Protein AF-A0A7J0CQD3-F1 (afdb_monomer_lite)

Radius of gyration: 22.89 Å; chains: 1; bounding box: 57×38×48 Å

Organism: Streptomyces microflavus (NCBI:txid1919)

pLDDT: mean 79.39, std 19.39, range [34.66, 97.12]

Sequence (107 aa):
MLLVCPKDFSNLPTASVVDVRKQRAVTRRQLTRLTRIEDIAQTLPEGTTFDPACGPQELESAVSSVDAAYAPECLAACELAFHCRSRSRAEGPWSRSAGACAVSWAG

Foldseek 3Di:
DDDADDDPPDPDGDDDDDPCVVVVVVVVVVVVPDDDPVNVVVVAPPPQDCPPVDDPVSNVVSVVRDQQDEDPCCVVPPPCRVVSVVRVVVVDPPPDPPVDPNDPVPD

Secondary structure (DSSP, 8-state):
-PPPPPGGG--S--------HHHHHHHHHHHHHSPPHHHHHTTSPTT----TTS-HHHHHHHHHTS-----TTHHHH-TTHHHHHHHHHHS-TT-------TT----

Structure (mmCIF, N/CA/C/O backbone):
data_AF-A0A7J0CQD3-F1
#
_entry.id   AF-A0A7J0CQD3-F1
#
loop_
_atom_site.group_PDB
_atom_site.id
_atom_site.type_symbol
_atom_site.label_atom_id
_atom_site.label_alt_id
_atom_site.label_comp_id
_atom_site.label_asym_id
_atom_site.label_entity_id
_atom_site.label_seq_id
_atom_site.pdbx_PDB_ins_code
_atom_site.Cartn_x
_atom_site.Cartn_y
_atom_site.Cartn_z
_atom_site.occupancy
_atom_site.B_iso_or_equiv
_atom_site.auth_seq_id
_atom_site.auth_comp_id
_atom_site.auth_asym_id
_atom_site.auth_atom_id
_atom_site.pdbx_PDB_model_num
ATOM 1 N N . MET A 1 1 ? 16.588 10.232 -18.145 1.00 34.66 1 MET A N 1
ATOM 2 C CA . MET A 1 1 ? 17.900 10.820 -17.810 1.00 34.66 1 MET A CA 1
ATOM 3 C C . MET A 1 1 ? 18.957 10.042 -18.582 1.00 34.66 1 MET A C 1
ATOM 5 O O . MET A 1 1 ? 19.082 8.848 -18.350 1.00 34.66 1 MET A O 1
ATOM 9 N N . LEU A 1 2 ? 19.588 10.657 -19.587 1.00 57.59 2 LEU A N 1
ATOM 10 C CA . LEU A 1 2 ? 20.598 10.017 -20.439 1.00 57.59 2 LEU A CA 1
ATOM 11 C C . LEU A 1 2 ? 21.976 10.290 -19.818 1.00 57.59 2 LEU A C 1
ATOM 13 O O . LEU A 1 2 ? 22.346 11.452 -19.679 1.00 57.59 2 LEU A O 1
ATOM 17 N N . LEU A 1 3 ? 22.708 9.249 -19.420 1.00 50.16 3 LEU A N 1
ATOM 18 C CA . LEU A 1 3 ? 24.106 9.381 -19.005 1.00 50.16 3 LEU A CA 1
ATOM 19 C C . LEU A 1 3 ? 24.994 9.163 -20.231 1.00 50.16 3 LEU A C 1
ATOM 21 O O . LEU A 1 3 ? 24.954 8.100 -20.849 1.00 50.16 3 LEU A O 1
ATOM 25 N N . VAL A 1 4 ? 25.765 10.188 -20.589 1.00 62.22 4 VAL A N 1
ATOM 26 C CA . VAL A 1 4 ? 26.771 10.138 -21.653 1.00 62.22 4 VAL A CA 1
ATOM 27 C C . VAL A 1 4 ? 28.108 9.787 -21.005 1.00 62.22 4 VAL A C 1
ATOM 29 O O . VAL A 1 4 ? 28.614 10.556 -20.192 1.00 62.22 4 VAL A O 1
ATOM 32 N N . CYS A 1 5 ? 28.692 8.642 -21.355 1.00 52.44 5 CYS A N 1
ATOM 33 C CA . CYS A 1 5 ? 30.118 8.425 -21.116 1.00 52.44 5 CYS A CA 1
ATOM 34 C C . CYS A 1 5 ? 30.893 9.195 -22.198 1.00 52.44 5 CYS A C 1
ATOM 36 O O . CYS A 1 5 ? 30.651 8.941 -23.382 1.00 52.44 5 CYS A O 1
ATOM 38 N N . PRO A 1 6 ? 31.795 10.130 -21.845 1.00 56.56 6 PRO A N 1
ATOM 39 C CA . PRO A 1 6 ? 32.601 10.816 -22.841 1.00 56.56 6 PRO A CA 1
ATOM 40 C C . PRO A 1 6 ? 33.528 9.799 -23.502 1.00 56.56 6 PRO A C 1
ATOM 42 O O . PRO A 1 6 ? 34.293 9.098 -22.838 1.00 56.56 6 PRO A O 1
ATOM 45 N N . LYS A 1 7 ? 33.448 9.711 -24.827 1.00 53.56 7 LYS A N 1
ATOM 46 C CA . LYS A 1 7 ? 34.441 8.989 -25.610 1.00 53.56 7 LYS A CA 1
ATOM 47 C C . LYS A 1 7 ? 35.719 9.838 -25.628 1.00 53.56 7 LYS A C 1
ATOM 49 O O . LYS A 1 7 ? 35.664 11.046 -25.870 1.00 53.56 7 LYS A O 1
ATOM 54 N N . ASP A 1 8 ? 36.850 9.208 -25.329 1.00 64.19 8 ASP A N 1
ATOM 55 C CA . ASP A 1 8 ? 38.191 9.799 -25.438 1.00 64.19 8 ASP A CA 1
ATOM 56 C C . ASP A 1 8 ? 38.430 11.057 -24.570 1.00 64.19 8 ASP A C 1
ATOM 58 O O . ASP A 1 8 ? 39.201 11.933 -24.947 1.00 64.19 8 ASP A O 1
ATOM 62 N N . PHE A 1 9 ? 37.764 11.171 -23.408 1.00 61.41 9 PHE A N 1
ATOM 63 C CA . PHE A 1 9 ? 37.849 12.334 -22.495 1.00 61.41 9 PHE A CA 1
ATOM 64 C C . PHE A 1 9 ? 37.507 13.690 -23.142 1.00 61.41 9 PHE A C 1
ATOM 66 O O . PHE A 1 9 ? 37.792 14.746 -22.577 1.00 61.41 9 PHE A O 1
ATOM 73 N N . SER A 1 10 ? 36.878 13.681 -24.319 1.0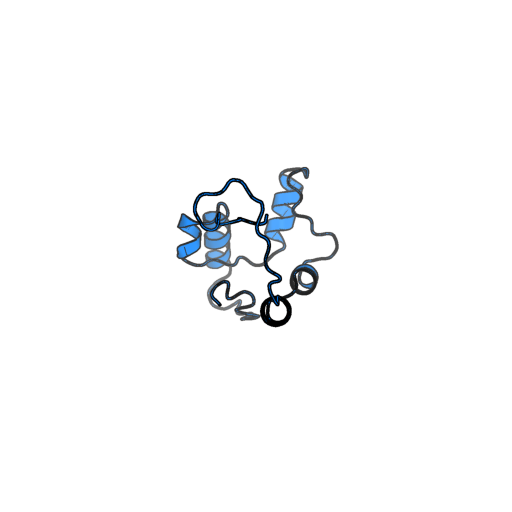0 65.50 10 SER A N 1
ATOM 74 C CA . SER A 1 10 ? 36.462 14.903 -24.995 1.00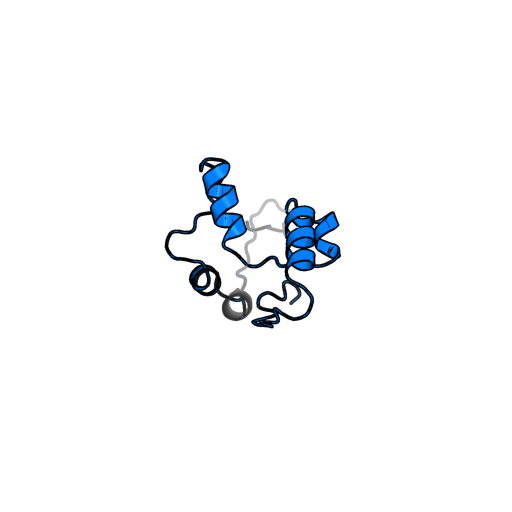 65.50 10 SER A CA 1
ATOM 75 C C . SER A 1 10 ? 35.126 15.393 -24.434 1.00 65.50 10 SER A C 1
ATOM 77 O O . SER A 1 10 ? 34.217 14.607 -24.172 1.00 65.50 10 SER A O 1
ATOM 79 N N . ASN A 1 11 ? 34.967 16.712 -24.315 1.00 56.91 11 ASN A N 1
ATOM 80 C CA . ASN A 1 11 ? 33.681 17.343 -23.992 1.00 56.91 11 ASN A CA 1
ATOM 81 C C . ASN A 1 11 ? 32.715 17.358 -25.196 1.00 56.91 11 ASN A C 1
ATOM 83 O O . ASN A 1 11 ? 31.803 18.183 -25.254 1.00 56.91 11 ASN A O 1
ATOM 87 N N . LEU A 1 12 ? 32.921 16.479 -26.185 1.00 62.34 12 LEU A N 1
ATOM 88 C CA . LEU A 1 12 ? 32.044 16.358 -27.340 1.00 62.34 12 LEU A CA 1
ATOM 89 C C . LEU A 1 12 ? 30.877 15.429 -26.986 1.00 62.34 12 LEU A C 1
ATOM 91 O O . LEU A 1 12 ? 31.102 14.259 -26.653 1.00 62.34 12 LEU A O 1
ATOM 95 N N . PRO A 1 13 ? 29.624 15.907 -27.061 1.00 56.88 13 PRO A N 1
ATOM 96 C CA . PRO A 1 13 ? 28.473 15.070 -26.771 1.00 56.88 13 PRO A CA 1
ATOM 97 C C . PRO A 1 13 ? 28.400 13.933 -27.797 1.00 56.88 13 PRO A C 1
ATOM 99 O O . PRO A 1 13 ? 28.138 14.153 -28.977 1.00 56.88 13 PRO A O 1
ATOM 102 N N . THR A 1 14 ? 28.629 12.704 -27.336 1.00 67.31 14 THR A N 1
ATOM 103 C CA . THR A 1 14 ? 28.457 11.488 -28.137 1.00 67.31 14 THR A CA 1
ATOM 104 C C . THR A 1 14 ? 27.184 10.788 -27.683 1.00 67.31 14 THR A C 1
ATOM 106 O O . THR A 1 14 ? 27.094 10.335 -26.545 1.00 67.31 14 THR A O 1
ATOM 109 N N . ALA A 1 15 ? 26.189 10.698 -28.563 1.00 76.31 15 ALA A N 1
ATOM 110 C CA . ALA A 1 15 ? 24.960 9.951 -28.312 1.00 76.31 15 ALA A CA 1
ATOM 111 C C . ALA A 1 15 ? 24.942 8.661 -29.141 1.00 76.31 15 ALA A C 1
ATOM 113 O O . ALA A 1 15 ? 25.405 8.638 -30.281 1.00 76.31 15 ALA A O 1
ATOM 114 N N . SER A 1 16 ? 24.370 7.595 -28.581 1.00 74.94 16 SER A N 1
ATOM 115 C CA . SER A 1 16 ? 24.079 6.353 -29.297 1.00 74.94 16 SER A CA 1
ATOM 116 C C . SER A 1 16 ? 22.596 6.010 -29.175 1.00 74.94 16 SER A C 1
ATOM 118 O O . SER A 1 16 ? 21.956 6.255 -28.150 1.00 74.94 16 SER A O 1
ATOM 120 N N . VAL A 1 17 ? 22.027 5.462 -30.249 1.00 84.44 17 VAL A N 1
ATOM 121 C CA . VAL A 1 17 ? 20.641 4.989 -30.247 1.00 84.44 17 VAL A CA 1
ATOM 122 C C . VAL A 1 17 ? 20.592 3.648 -29.522 1.00 84.44 17 VAL A C 1
ATOM 124 O O . VAL A 1 17 ? 21.258 2.696 -29.924 1.00 84.44 17 VAL A O 1
ATOM 127 N N . VAL A 1 18 ? 19.783 3.565 -28.467 1.00 86.00 18 VAL A N 1
ATOM 128 C CA . VAL A 1 18 ? 19.541 2.321 -27.726 1.00 86.00 18 VAL A CA 1
ATOM 129 C C . VAL A 1 18 ? 18.188 1.747 -28.138 1.00 86.00 18 VAL A C 1
ATOM 131 O O . VAL A 1 18 ? 17.162 2.421 -28.037 1.00 86.00 18 VAL A O 1
ATOM 134 N N . ASP A 1 19 ? 18.162 0.483 -28.567 1.00 89.06 19 ASP A N 1
ATOM 135 C CA . ASP A 1 19 ? 16.904 -0.216 -28.839 1.00 89.06 19 ASP A CA 1
ATOM 136 C C . ASP A 1 19 ? 16.210 -0.618 -27.529 1.00 89.06 19 ASP A C 1
ATOM 138 O O . ASP A 1 19 ? 16.550 -1.604 -26.872 1.00 89.06 19 ASP A O 1
ATOM 142 N N . VAL A 1 20 ? 15.188 0.151 -27.160 1.00 93.94 20 VAL A N 1
ATOM 143 C CA . VAL A 1 20 ? 14.384 -0.078 -25.953 1.00 93.94 20 VAL A CA 1
ATOM 144 C C . VAL A 1 20 ? 13.173 -0.983 -26.191 1.00 93.94 20 VAL A C 1
ATOM 146 O O . VAL A 1 20 ? 12.407 -1.221 -25.255 1.00 93.94 20 VAL A O 1
ATOM 149 N N . ARG A 1 21 ? 12.957 -1.517 -27.405 1.00 95.44 21 ARG A N 1
ATOM 150 C CA . ARG A 1 21 ? 11.766 -2.339 -27.711 1.00 95.44 21 ARG A CA 1
ATOM 151 C C . ARG A 1 21 ? 11.675 -3.562 -26.805 1.00 95.44 21 ARG A C 1
ATOM 153 O O . ARG A 1 21 ? 10.595 -3.852 -26.287 1.00 95.44 21 ARG A O 1
ATOM 160 N N . LYS A 1 22 ? 12.809 -4.227 -26.552 1.00 94.75 22 LYS A N 1
ATOM 161 C CA . LYS A 1 22 ? 12.883 -5.367 -25.626 1.00 94.75 22 LYS A CA 1
ATOM 162 C C . LYS A 1 22 ? 12.543 -4.951 -24.193 1.00 94.75 22 LYS A C 1
ATOM 164 O O . LYS A 1 22 ? 11.712 -5.602 -23.569 1.00 94.75 22 LYS A O 1
ATOM 169 N N . GLN A 1 23 ? 13.116 -3.850 -23.704 1.00 95.38 23 GLN A N 1
ATOM 170 C CA . GLN A 1 23 ? 12.858 -3.351 -22.346 1.00 95.38 23 GLN A CA 1
ATOM 171 C C . GLN A 1 23 ? 11.381 -2.990 -22.159 1.00 95.38 23 GLN A C 1
ATOM 173 O O . GLN A 1 23 ? 10.734 -3.484 -21.241 1.00 95.38 23 GLN A O 1
ATOM 178 N N . ARG A 1 24 ? 10.791 -2.256 -23.113 1.00 96.94 24 ARG A N 1
ATOM 179 C CA . ARG A 1 24 ? 9.353 -1.939 -23.106 1.00 96.94 24 ARG A CA 1
ATOM 180 C C . ARG A 1 24 ? 8.475 -3.189 -23.115 1.00 96.94 24 ARG A C 1
ATOM 182 O O . ARG A 1 24 ? 7.438 -3.210 -22.458 1.00 96.94 24 ARG A O 1
ATOM 189 N N . ALA A 1 25 ? 8.852 -4.219 -23.874 1.00 97.12 25 ALA A N 1
ATOM 190 C CA . ALA A 1 25 ? 8.100 -5.469 -23.920 1.00 97.12 25 ALA A CA 1
ATOM 191 C C . ALA A 1 25 ? 8.150 -6.223 -22.584 1.00 97.12 25 ALA A C 1
ATOM 193 O O . ALA A 1 25 ? 7.116 -6.730 -22.151 1.00 97.12 25 ALA A O 1
ATOM 194 N N . VAL A 1 26 ? 9.313 -6.268 -21.928 1.00 96.56 26 VAL A N 1
ATOM 195 C CA . VAL A 1 26 ? 9.478 -6.893 -20.607 1.00 96.56 26 VAL A CA 1
ATOM 196 C C . VAL A 1 26 ? 8.692 -6.130 -19.547 1.00 96.56 26 V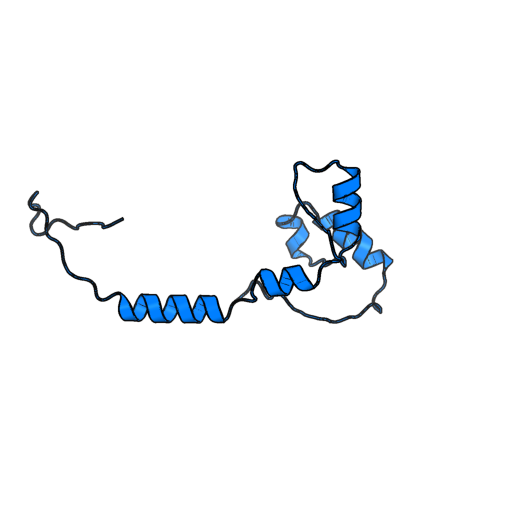AL A C 1
ATOM 198 O O . VAL A 1 26 ? 7.842 -6.735 -18.899 1.00 96.56 26 VAL A O 1
ATOM 201 N N . THR A 1 27 ? 8.882 -4.813 -19.433 1.00 96.31 27 THR A N 1
ATOM 202 C CA . THR A 1 27 ? 8.165 -3.989 -18.447 1.00 96.31 27 THR A CA 1
ATOM 203 C C . THR A 1 27 ? 6.657 -4.097 -18.622 1.00 96.31 27 THR A C 1
ATOM 205 O O . THR A 1 27 ? 5.933 -4.290 -17.653 1.00 96.31 27 THR A O 1
ATOM 208 N N . ARG A 1 28 ? 6.158 -4.064 -19.863 1.00 95.44 28 ARG A N 1
ATOM 209 C CA . ARG A 1 28 ? 4.726 -4.247 -20.117 1.00 95.44 28 ARG A CA 1
ATOM 210 C C . ARG A 1 28 ? 4.230 -5.616 -19.653 1.00 95.44 28 ARG A C 1
ATOM 212 O O . ARG A 1 28 ? 3.189 -5.677 -19.020 1.00 95.44 28 ARG A O 1
ATOM 219 N N . ARG A 1 29 ? 4.973 -6.697 -19.920 1.00 95.62 29 ARG A N 1
ATOM 220 C CA . ARG A 1 29 ? 4.616 -8.042 -19.431 1.00 95.62 29 ARG A CA 1
ATOM 221 C C . ARG A 1 29 ? 4.629 -8.122 -17.905 1.00 95.62 29 ARG A C 1
ATOM 223 O O . ARG A 1 29 ? 3.766 -8.794 -17.356 1.00 95.62 29 ARG A O 1
ATOM 230 N N . GLN A 1 30 ? 5.583 -7.464 -17.244 1.00 95.19 30 GLN A N 1
ATOM 231 C CA . GLN A 1 30 ? 5.638 -7.387 -15.781 1.00 95.19 30 GLN A CA 1
ATOM 232 C C . GLN A 1 30 ? 4.400 -6.670 -15.237 1.00 95.19 30 GLN A C 1
ATOM 234 O O . GLN A 1 30 ? 3.689 -7.239 -14.421 1.00 95.19 30 GLN A O 1
ATOM 239 N N . LEU A 1 31 ? 4.077 -5.489 -15.773 1.00 93.38 31 LEU A N 1
ATOM 240 C CA . LEU A 1 31 ? 2.893 -4.728 -15.365 1.00 93.38 31 LEU A CA 1
ATOM 241 C C . LEU A 1 31 ? 1.588 -5.498 -15.599 1.00 93.38 31 LEU A C 1
ATOM 243 O O . LEU A 1 31 ? 0.713 -5.471 -14.748 1.00 93.38 31 LEU A O 1
ATOM 247 N N . THR A 1 32 ? 1.456 -6.225 -16.714 1.00 91.06 32 THR A N 1
ATOM 248 C CA . THR A 1 32 ? 0.257 -7.039 -16.993 1.00 91.06 32 THR A CA 1
ATOM 249 C C . THR A 1 32 ? 0.100 -8.240 -16.053 1.00 91.06 32 THR A C 1
ATOM 251 O O . THR A 1 32 ? -0.991 -8.788 -15.959 1.00 91.06 32 THR A O 1
ATOM 254 N N . ARG A 1 33 ? 1.169 -8.682 -15.381 1.00 90.38 33 ARG A N 1
ATOM 255 C CA . ARG A 1 33 ? 1.115 -9.791 -14.414 1.00 90.38 33 ARG A CA 1
ATOM 256 C C . ARG A 1 33 ? 0.799 -9.342 -12.991 1.00 90.38 33 ARG A C 1
ATOM 258 O O . ARG A 1 33 ? 0.471 -10.197 -12.176 1.00 90.38 33 ARG A O 1
ATOM 265 N N . LEU A 1 34 ? 0.931 -8.052 -12.690 1.00 93.12 34 LEU A N 1
ATOM 266 C CA . LEU A 1 34 ? 0.560 -7.523 -11.385 1.00 93.12 34 LEU A CA 1
ATOM 267 C C . LEU A 1 34 ? -0.963 -7.474 -11.268 1.00 93.12 34 LEU A C 1
ATOM 269 O O . LEU A 1 34 ? -1.652 -7.115 -12.225 1.00 93.12 34 LEU A O 1
ATOM 273 N N . THR A 1 35 ? -1.476 -7.810 -10.085 1.00 90.31 35 THR A N 1
ATOM 274 C CA . THR A 1 35 ? -2.880 -7.579 -9.744 1.00 90.31 35 THR A CA 1
ATOM 275 C C . THR A 1 35 ? -3.183 -6.100 -9.926 1.00 90.31 35 THR A C 1
ATOM 277 O O . THR A 1 35 ? -2.446 -5.241 -9.428 1.00 90.31 35 THR A O 1
ATOM 280 N N . ARG A 1 36 ? -4.246 -5.787 -10.670 1.00 88.25 36 ARG A N 1
ATOM 281 C CA . ARG A 1 36 ? -4.605 -4.395 -10.912 1.00 88.25 36 ARG A CA 1
ATOM 282 C C . ARG A 1 36 ? -5.155 -3.781 -9.638 1.00 88.25 36 ARG A C 1
ATOM 284 O O . ARG A 1 36 ? -5.945 -4.401 -8.932 1.00 88.25 36 ARG A O 1
ATOM 291 N N . ILE A 1 37 ? -4.793 -2.529 -9.384 1.00 89.44 37 ILE A N 1
ATOM 292 C CA . ILE A 1 37 ? -5.328 -1.802 -8.233 1.00 89.44 37 ILE A CA 1
ATOM 293 C C . ILE A 1 37 ? -6.848 -1.647 -8.320 1.00 89.44 37 ILE A C 1
ATOM 295 O O . ILE A 1 37 ? -7.519 -1.698 -7.298 1.00 89.44 37 ILE A O 1
ATOM 299 N N . GLU A 1 38 ? -7.399 -1.538 -9.533 1.00 88.75 38 GLU A N 1
ATOM 300 C CA . GLU A 1 38 ? -8.847 -1.453 -9.731 1.00 88.75 38 GLU A CA 1
ATOM 301 C C . GLU A 1 38 ? -9.568 -2.749 -9.339 1.00 88.75 38 GLU A C 1
ATOM 303 O O . GLU A 1 38 ? -10.691 -2.683 -8.848 1.00 88.75 38 GLU A O 1
ATOM 308 N N . ASP A 1 39 ? -8.929 -3.909 -9.521 1.00 90.38 39 ASP A N 1
ATOM 309 C CA . ASP A 1 39 ? -9.497 -5.204 -9.133 1.00 90.38 39 ASP A CA 1
ATOM 310 C C . ASP A 1 39 ? -9.489 -5.359 -7.604 1.00 90.38 39 ASP A C 1
ATOM 312 O O . A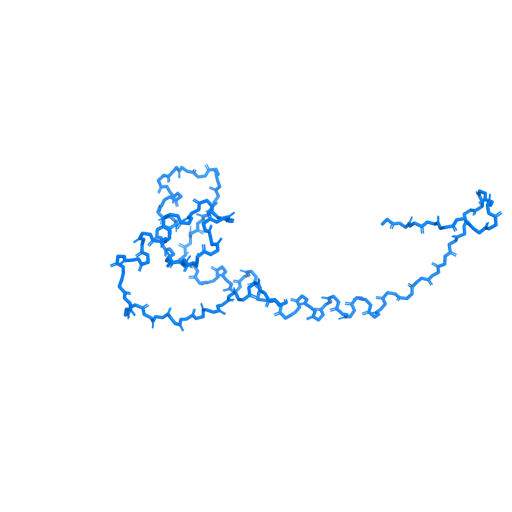SP A 1 39 ? -10.447 -5.862 -7.027 1.00 90.38 39 ASP A O 1
ATOM 316 N N . ILE A 1 40 ? -8.437 -4.868 -6.936 1.00 88.56 40 ILE A N 1
ATOM 317 C CA . ILE A 1 40 ? -8.356 -4.828 -5.466 1.00 88.56 40 ILE A CA 1
ATOM 318 C C . ILE A 1 40 ? -9.390 -3.845 -4.904 1.00 88.56 40 ILE A C 1
ATOM 320 O O . ILE A 1 40 ? -10.086 -4.155 -3.946 1.00 88.56 40 ILE A O 1
ATOM 324 N N . ALA A 1 41 ? -9.532 -2.661 -5.502 1.00 89.06 41 ALA A N 1
ATOM 325 C CA . ALA A 1 41 ? -10.486 -1.658 -5.034 1.00 89.06 41 ALA A CA 1
ATOM 326 C C . ALA A 1 41 ? -11.944 -2.136 -5.148 1.00 89.06 41 ALA A C 1
ATOM 328 O O . ALA A 1 41 ? -12.764 -1.779 -4.309 1.00 89.06 41 ALA A O 1
ATOM 329 N N . GLN A 1 42 ? -12.263 -2.979 -6.137 1.00 89.75 42 GLN A N 1
ATOM 330 C CA . GLN A 1 42 ? -13.594 -3.583 -6.290 1.00 89.75 42 GLN A CA 1
ATOM 331 C C . GLN A 1 42 ? -13.969 -4.557 -5.166 1.00 89.75 42 GLN A C 1
ATOM 333 O O . GLN A 1 42 ? -15.147 -4.876 -5.027 1.00 89.75 42 GLN A O 1
ATOM 338 N N . THR A 1 43 ? -13.012 -5.039 -4.366 1.00 88.88 43 THR A N 1
ATOM 339 C CA . THR A 1 43 ? -13.331 -5.886 -3.206 1.00 88.88 43 THR A CA 1
ATOM 340 C C . THR A 1 43 ? -13.755 -5.075 -1.985 1.00 88.88 43 THR A C 1
ATOM 342 O O . THR A 1 43 ? -14.147 -5.661 -0.979 1.00 88.88 43 THR A O 1
ATOM 345 N N . LEU A 1 44 ? -13.633 -3.745 -2.031 1.00 89.38 44 LEU A N 1
ATOM 346 C CA . LEU A 1 44 ? -14.013 -2.870 -0.930 1.00 89.38 44 LEU A CA 1
ATOM 347 C C . LEU A 1 44 ? -15.516 -2.561 -0.972 1.00 89.38 44 LEU A C 1
ATOM 349 O O . LEU A 1 44 ? -16.095 -2.491 -2.059 1.00 89.38 44 LEU A O 1
ATOM 353 N N . PRO A 1 45 ? -16.152 -2.329 0.191 1.00 88.62 45 PRO A N 1
ATOM 354 C CA . PRO A 1 45 ? -17.514 -1.815 0.233 1.00 88.62 45 PRO A CA 1
ATOM 355 C C . PRO A 1 45 ? -17.658 -0.507 -0.558 1.00 88.62 45 PRO A C 1
ATOM 357 O O . PRO A 1 45 ? -16.732 0.306 -0.638 1.00 88.62 45 PRO A O 1
ATOM 360 N N . GLU A 1 46 ? -18.840 -0.290 -1.138 1.00 87.38 46 GLU A N 1
ATOM 361 C CA . GLU A 1 46 ? -19.125 0.939 -1.877 1.00 87.38 46 GLU A CA 1
ATOM 362 C C . GLU A 1 46 ? -18.944 2.173 -0.981 1.00 87.38 46 GLU A C 1
ATOM 364 O O . GLU A 1 46 ? -19.464 2.238 0.132 1.00 87.38 46 GLU A O 1
ATOM 369 N N . GLY A 1 47 ? -18.207 3.168 -1.481 1.00 87.75 47 GLY A N 1
ATOM 370 C CA . GLY A 1 47 ? -17.947 4.415 -0.759 1.00 87.75 47 GLY A CA 1
ATOM 371 C C . GLY A 1 47 ? -16.817 4.351 0.273 1.00 87.75 47 GLY A C 1
ATOM 372 O O . GLY A 1 47 ? -16.532 5.375 0.891 1.00 87.75 47 GLY A O 1
ATOM 373 N N . THR A 1 48 ? -16.138 3.211 0.448 1.00 91.62 48 THR A N 1
ATOM 374 C CA . THR A 1 48 ? -14.969 3.131 1.336 1.00 91.62 48 THR A CA 1
ATOM 375 C C . THR A 1 48 ? -13.839 4.031 0.831 1.00 91.62 48 THR A C 1
ATOM 377 O O . THR A 1 48 ? -13.398 3.929 -0.315 1.00 91.62 48 THR A O 1
ATOM 380 N N . THR A 1 49 ? -13.334 4.892 1.715 1.00 91.69 49 THR A N 1
ATOM 381 C CA . THR A 1 49 ? -12.170 5.751 1.478 1.00 91.69 49 THR A CA 1
ATOM 382 C C . THR A 1 49 ? -11.161 5.605 2.613 1.00 91.69 49 THR A C 1
ATOM 384 O O . THR A 1 49 ? -11.529 5.418 3.770 1.00 91.69 49 THR A O 1
ATOM 387 N N . PHE A 1 50 ? -9.878 5.703 2.274 1.00 91.06 50 PHE A N 1
ATOM 388 C CA . PHE A 1 50 ? -8.763 5.742 3.225 1.00 91.06 50 PHE A CA 1
ATOM 389 C C . PHE A 1 50 ? -8.008 7.076 3.135 1.00 91.06 50 PHE A C 1
ATOM 391 O O . PHE A 1 50 ? -6.798 7.128 3.355 1.00 91.06 50 PHE A O 1
ATOM 398 N N . ASP A 1 51 ? -8.704 8.148 2.744 1.00 93.44 51 ASP A N 1
ATOM 399 C CA . ASP A 1 51 ? -8.119 9.482 2.627 1.00 93.44 51 ASP A CA 1
ATOM 400 C C . ASP A 1 51 ? -7.676 9.992 4.012 1.00 93.44 51 ASP A C 1
ATOM 402 O O . ASP A 1 51 ? -8.517 10.152 4.897 1.00 93.44 51 ASP A O 1
ATOM 406 N N . PRO A 1 52 ? -6.380 10.284 4.234 1.00 88.94 52 PRO A N 1
ATOM 407 C CA . PRO A 1 52 ? -5.899 10.801 5.513 1.00 88.94 52 PRO A CA 1
ATOM 408 C C . PRO A 1 52 ? -6.481 12.175 5.889 1.00 88.94 52 PRO A C 1
ATOM 410 O O . PRO A 1 52 ? -6.295 12.608 7.025 1.00 88.94 52 PRO A O 1
ATOM 413 N N . ALA A 1 53 ? -7.157 12.871 4.967 1.00 95.19 53 ALA A N 1
ATOM 414 C CA . ALA A 1 53 ? -7.911 14.088 5.262 1.00 95.19 53 ALA A CA 1
ATOM 415 C C . ALA A 1 53 ? -9.272 13.821 5.939 1.00 95.19 53 ALA A C 1
ATOM 417 O O . ALA A 1 53 ? -9.857 14.754 6.497 1.00 95.19 53 ALA A O 1
ATOM 418 N N . CYS A 1 54 ? -9.774 12.581 5.908 1.00 93.88 54 CYS A N 1
ATOM 419 C CA . CYS A 1 54 ? -10.993 12.182 6.608 1.00 93.88 54 CYS A CA 1
ATOM 420 C C . CYS A 1 54 ? -10.827 12.255 8.133 1.00 93.88 54 CYS A C 1
ATOM 422 O O . CYS A 1 54 ? -9.727 12.200 8.688 1.00 93.88 54 CYS A O 1
ATOM 424 N N . GLY A 1 55 ? -11.959 12.357 8.831 1.00 95.69 55 GLY A N 1
ATOM 425 C CA . GLY A 1 55 ? -11.969 12.346 10.291 1.00 95.69 55 GLY A CA 1
ATOM 426 C C . GLY A 1 55 ? -11.507 10.992 10.859 1.00 95.69 55 GLY A C 1
ATOM 427 O O . GLY A 1 55 ? -11.723 9.956 10.225 1.00 95.69 55 GLY A O 1
ATOM 428 N N . PRO A 1 56 ? -10.942 10.948 12.081 1.00 93.38 56 PRO A N 1
ATOM 429 C CA . PRO A 1 56 ? -10.467 9.703 12.693 1.00 93.38 56 PRO A CA 1
ATOM 430 C C . PRO A 1 56 ? -11.526 8.594 12.754 1.00 93.38 56 PRO A C 1
ATOM 432 O O . PRO A 1 56 ? -11.219 7.437 12.491 1.00 93.38 56 PRO A O 1
ATOM 435 N N . GLN A 1 57 ? -12.778 8.944 13.056 1.00 93.12 57 GLN A N 1
ATOM 436 C CA . GLN A 1 57 ? -13.892 7.995 13.147 1.00 93.12 57 GLN A CA 1
ATOM 437 C C . GLN A 1 57 ? -14.270 7.402 11.785 1.00 93.12 57 GLN A C 1
ATOM 439 O O . GLN A 1 57 ? -14.648 6.236 11.695 1.00 93.12 57 GLN A O 1
ATOM 444 N N . GLU A 1 58 ? -14.172 8.198 10.723 1.00 93.25 58 GLU A N 1
ATOM 445 C CA . GLU A 1 58 ? -14.446 7.744 9.360 1.00 93.25 58 GLU A CA 1
ATOM 446 C C . GLU A 1 58 ? -13.362 6.766 8.901 1.00 93.25 58 GLU A C 1
ATOM 448 O O . GLU A 1 58 ? -13.677 5.680 8.416 1.00 93.25 58 GLU A O 1
ATOM 453 N N . LEU A 1 59 ? -12.094 7.095 9.168 1.00 93.50 59 LEU A N 1
ATOM 454 C CA . LEU A 1 59 ? -10.962 6.206 8.911 1.00 93.50 59 LEU A CA 1
ATOM 455 C C . LEU A 1 59 ? -11.044 4.911 9.726 1.00 93.50 59 LEU A C 1
ATOM 457 O O . LEU A 1 59 ? -10.794 3.834 9.190 1.00 93.50 59 LEU A O 1
ATOM 461 N N . GLU A 1 60 ? -11.423 4.984 11.001 1.00 92.31 60 GLU A N 1
ATOM 462 C CA . GLU A 1 60 ? -11.595 3.797 11.843 1.00 92.31 60 GLU A CA 1
ATOM 463 C C . GLU A 1 60 ? -12.720 2.889 11.327 1.00 92.31 60 GLU A C 1
ATOM 465 O O . GLU A 1 60 ? -12.563 1.663 11.311 1.00 92.31 60 GLU A O 1
ATOM 470 N N . SER A 1 61 ? -13.825 3.475 10.855 1.00 92.19 61 SER A N 1
ATOM 471 C CA . SER A 1 61 ? -14.923 2.745 10.214 1.00 92.19 61 SER A CA 1
ATOM 472 C C . SER A 1 61 ? -14.466 2.075 8.915 1.00 92.19 61 SER A C 1
ATOM 474 O O . SER A 1 61 ? -14.679 0.876 8.728 1.00 92.19 61 SER A O 1
ATOM 476 N N . ALA A 1 62 ? -13.756 2.813 8.057 1.00 92.94 62 ALA A N 1
ATOM 477 C CA . ALA A 1 62 ? -13.219 2.298 6.802 1.00 92.94 62 ALA A CA 1
ATOM 478 C C . ALA A 1 62 ? -12.245 1.132 7.036 1.00 92.94 62 ALA A C 1
ATOM 480 O O . ALA A 1 62 ? -12.408 0.067 6.440 1.00 92.94 62 ALA A O 1
ATOM 481 N N . VAL A 1 63 ? -11.284 1.282 7.954 1.00 92.19 63 VAL A N 1
ATOM 482 C CA . VAL A 1 63 ? -10.339 0.210 8.324 1.00 92.19 63 VAL A CA 1
ATOM 483 C C . VAL A 1 63 ? -11.068 -0.973 8.955 1.00 92.19 63 VAL A C 1
ATOM 485 O O . VAL A 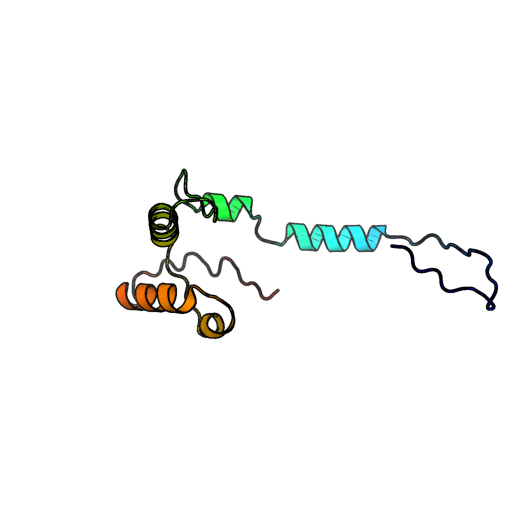1 63 ? -10.709 -2.119 8.714 1.00 92.19 63 VAL A O 1
ATOM 488 N N . SER A 1 64 ? -12.129 -0.723 9.722 1.00 90.06 64 SER A N 1
ATOM 489 C CA . SER A 1 64 ? -12.915 -1.798 10.326 1.00 90.06 64 SER A CA 1
ATOM 490 C C . SER A 1 64 ? -13.784 -2.569 9.336 1.00 90.06 64 SER A C 1
ATOM 492 O O . SER A 1 64 ? -14.233 -3.656 9.692 1.00 90.06 64 SER A O 1
ATOM 494 N N . SER A 1 65 ? -14.034 -2.018 8.145 1.00 89.81 65 SER A N 1
ATOM 495 C CA . SER A 1 65 ? -14.849 -2.641 7.094 1.00 89.81 65 SER A CA 1
ATOM 496 C C . SER A 1 65 ? -14.099 -3.675 6.252 1.00 89.81 65 SER A C 1
ATOM 498 O O . SER A 1 65 ? -14.727 -4.403 5.485 1.00 89.81 65 SER A O 1
ATOM 500 N N . VAL A 1 66 ? -12.770 -3.737 6.385 1.00 88.31 66 VAL A N 1
ATOM 501 C CA . VAL A 1 66 ? -11.916 -4.692 5.674 1.00 88.31 66 VAL A CA 1
ATOM 502 C C . VAL A 1 66 ? -11.435 -5.796 6.608 1.00 88.31 66 VAL A C 1
ATOM 504 O O . VAL A 1 66 ? -11.179 -5.562 7.792 1.00 88.31 66 VAL A O 1
ATOM 507 N N . ASP A 1 67 ? -11.285 -7.000 6.061 1.00 87.00 67 ASP A N 1
ATOM 508 C CA . ASP A 1 67 ? -10.797 -8.151 6.816 1.00 87.00 67 ASP A CA 1
ATOM 509 C C . ASP A 1 67 ? -9.380 -7.906 7.349 1.00 87.00 67 ASP A C 1
ATOM 511 O O . ASP A 1 67 ? -8.490 -7.389 6.661 1.00 87.00 67 ASP A O 1
ATOM 515 N N . ALA A 1 68 ? -9.143 -8.328 8.590 1.00 90.19 68 ALA A N 1
ATOM 516 C CA . ALA A 1 68 ? -7.840 -8.187 9.212 1.00 90.19 68 ALA A CA 1
ATOM 517 C C . ALA A 1 68 ? -6.842 -9.202 8.638 1.00 90.19 68 ALA A C 1
ATOM 519 O O . ALA A 1 68 ? -6.818 -10.370 9.018 1.00 90.19 68 ALA A O 1
ATOM 520 N N . ALA A 1 69 ? -5.949 -8.732 7.769 1.00 86.62 69 ALA A N 1
ATOM 521 C CA . ALA A 1 69 ? -4.833 -9.521 7.261 1.00 86.62 69 ALA A CA 1
ATOM 522 C C . ALA A 1 69 ? -3.573 -9.268 8.106 1.00 86.62 69 ALA A C 1
ATOM 524 O O . ALA A 1 69 ? -2.970 -8.196 8.043 1.00 86.62 69 ALA A O 1
ATOM 525 N N . TYR A 1 70 ? -3.165 -10.252 8.910 1.00 90.62 70 TYR A N 1
ATOM 526 C CA . TYR A 1 70 ? -1.943 -10.177 9.716 1.00 90.62 70 TYR A CA 1
ATOM 527 C C . TYR A 1 70 ? -0.944 -11.282 9.359 1.00 90.62 70 TYR A C 1
ATOM 529 O O . TYR A 1 70 ? -1.287 -12.465 9.358 1.00 90.62 70 TYR A O 1
ATOM 537 N N . ALA A 1 71 ? 0.317 -10.890 9.165 1.00 90.50 71 ALA A N 1
ATOM 538 C CA . ALA A 1 71 ? 1.474 -11.778 9.099 1.00 90.50 71 ALA A CA 1
ATOM 539 C C . ALA A 1 71 ? 2.565 -11.312 10.092 1.00 90.50 71 ALA A C 1
ATOM 541 O O . ALA A 1 71 ? 2.614 -10.125 10.433 1.00 90.50 71 ALA A O 1
ATOM 542 N N . PRO A 1 72 ? 3.433 -12.202 10.613 1.00 91.00 72 PRO A N 1
ATOM 543 C CA . PRO A 1 72 ? 4.450 -11.831 11.604 1.00 91.00 72 PRO A CA 1
ATOM 544 C C . PRO A 1 72 ? 5.359 -10.664 11.184 1.00 91.00 72 PRO A C 1
ATOM 546 O O . PRO A 1 72 ? 5.667 -9.804 12.012 1.00 91.00 72 PRO A O 1
ATOM 549 N N . GLU A 1 73 ? 5.735 -10.599 9.907 1.00 90.88 73 GLU A N 1
ATOM 550 C CA . GLU A 1 73 ? 6.554 -9.543 9.301 1.00 90.88 73 GLU A CA 1
ATOM 551 C C . GLU A 1 73 ? 5.910 -8.151 9.374 1.00 90.88 73 GLU A C 1
ATOM 553 O O . GLU A 1 73 ? 6.623 -7.146 9.396 1.00 90.88 73 GLU A O 1
ATOM 558 N N . CYS A 1 74 ? 4.580 -8.068 9.505 1.00 94.12 74 CYS A N 1
ATOM 559 C CA . CYS A 1 74 ? 3.876 -6.794 9.623 1.00 94.12 74 CYS A CA 1
ATOM 560 C C . CYS A 1 74 ? 4.348 -5.985 10.837 1.00 94.12 74 CYS A C 1
ATOM 562 O O . CYS A 1 74 ? 4.375 -4.762 10.759 1.00 94.12 74 CYS A O 1
ATOM 564 N N . LEU A 1 75 ? 4.764 -6.634 11.935 1.00 94.31 75 LEU A N 1
ATOM 565 C CA . LEU A 1 75 ? 5.210 -5.935 13.152 1.00 94.31 75 LEU A CA 1
ATOM 566 C C . LEU A 1 75 ? 6.416 -5.014 12.923 1.00 94.31 75 LEU A C 1
ATOM 568 O O . LEU A 1 75 ? 6.629 -4.103 13.715 1.00 94.31 75 LEU A O 1
ATOM 572 N N . ALA A 1 76 ? 7.203 -5.259 11.874 1.00 94.19 76 ALA A N 1
ATOM 573 C CA . ALA A 1 76 ? 8.364 -4.445 11.529 1.00 94.19 76 ALA A CA 1
ATOM 574 C C . ALA A 1 76 ? 8.098 -3.453 10.381 1.00 94.19 76 ALA A C 1
ATOM 576 O O . ALA A 1 76 ? 8.936 -2.592 10.130 1.00 94.19 76 ALA A O 1
ATOM 577 N N . ALA A 1 77 ? 6.980 -3.594 9.662 1.00 92.50 77 ALA A N 1
ATOM 578 C CA . ALA A 1 77 ? 6.763 -2.932 8.373 1.00 92.50 77 ALA A CA 1
ATOM 579 C C . ALA A 1 77 ? 5.432 -2.169 8.258 1.00 92.50 77 ALA A C 1
ATOM 581 O O . ALA A 1 77 ? 5.222 -1.472 7.268 1.00 92.50 77 ALA A O 1
ATOM 582 N N . CYS A 1 78 ? 4.514 -2.316 9.218 1.00 92.25 78 CYS A N 1
ATOM 583 C CA . CYS A 1 78 ? 3.165 -1.770 9.121 1.00 92.25 78 CYS A CA 1
ATOM 584 C C . CYS A 1 78 ? 2.681 -1.183 10.452 1.00 92.25 78 CYS A C 1
ATOM 586 O O . CYS A 1 78 ? 2.602 -1.882 11.461 1.00 92.25 78 CYS A O 1
ATOM 588 N N . GLU A 1 79 ? 2.243 0.076 10.416 1.00 90.94 79 GLU A N 1
ATOM 589 C CA . GLU A 1 79 ? 1.679 0.786 11.574 1.00 90.94 79 GLU A CA 1
ATOM 590 C C . GLU A 1 79 ? 0.370 0.155 12.090 1.00 90.94 79 GLU A C 1
ATOM 592 O O . GLU A 1 79 ? 0.037 0.257 13.269 1.00 90.94 79 GLU A O 1
ATOM 597 N N . LEU A 1 80 ? -0.364 -0.569 11.236 1.00 91.25 80 LEU A N 1
ATOM 598 C CA . LEU A 1 80 ? -1.612 -1.251 11.606 1.00 91.25 80 LEU A CA 1
ATOM 599 C C . LEU A 1 80 ? -1.396 -2.660 12.184 1.00 91.25 80 LEU A C 1
ATOM 601 O O . LEU A 1 80 ? -2.366 -3.341 12.520 1.00 91.25 80 LEU A O 1
ATOM 605 N N . ALA A 1 81 ? -0.153 -3.130 12.336 1.00 93.50 81 ALA A N 1
ATOM 606 C CA . ALA A 1 81 ? 0.122 -4.529 12.672 1.00 93.50 81 ALA A CA 1
ATOM 607 C C . ALA A 1 81 ? -0.523 -4.992 13.989 1.00 93.50 81 ALA A C 1
ATOM 609 O O . ALA A 1 81 ? -1.011 -6.121 14.073 1.00 93.50 81 ALA A O 1
ATOM 610 N N . PHE A 1 82 ? -0.574 -4.135 15.013 1.00 92.75 82 PHE A N 1
ATOM 611 C CA . PHE A 1 82 ? -1.244 -4.463 16.276 1.00 92.75 82 PHE A CA 1
ATOM 612 C C . PHE A 1 82 ? -2.767 -4.549 16.129 1.00 92.75 82 PHE A C 1
ATOM 614 O O . PHE A 1 82 ? -3.376 -5.439 16.726 1.00 92.75 82 PHE A O 1
ATOM 621 N N . HIS A 1 83 ? -3.362 -3.675 15.312 1.00 91.06 83 HIS A N 1
ATOM 622 C CA . HIS A 1 83 ? -4.792 -3.689 15.010 1.00 91.06 83 HIS A CA 1
ATOM 623 C C . HIS A 1 83 ? -5.182 -4.976 14.273 1.00 91.06 83 HIS A C 1
ATOM 625 O O . HIS A 1 83 ? -6.030 -5.733 14.747 1.00 91.06 83 HIS A O 1
ATOM 631 N N . CYS A 1 84 ? -4.508 -5.293 13.164 1.00 92.25 84 CYS A N 1
ATOM 632 C CA . CYS A 1 84 ? -4.832 -6.492 12.390 1.00 92.25 84 CYS A CA 1
ATOM 633 C C . CYS A 1 84 ? -4.585 -7.773 13.203 1.00 92.25 84 CYS A C 1
ATOM 635 O O . CYS A 1 84 ? -5.382 -8.709 13.144 1.00 92.25 84 CYS A O 1
ATOM 637 N N . ARG A 1 85 ? -3.525 -7.813 14.025 1.00 93.06 85 ARG A N 1
ATOM 638 C CA . ARG A 1 85 ? -3.226 -8.961 14.896 1.00 93.06 85 ARG A CA 1
ATOM 639 C C . ARG A 1 85 ? -4.303 -9.199 15.952 1.00 93.06 85 ARG A C 1
ATOM 641 O O . ARG A 1 85 ? -4.594 -10.357 16.255 1.00 93.06 85 ARG A O 1
ATOM 648 N N . SER A 1 86 ? -4.841 -8.141 16.561 1.00 92.12 86 SER A N 1
ATOM 649 C CA . SER A 1 86 ? -5.879 -8.277 17.588 1.00 92.12 86 SER A CA 1
ATOM 650 C C . SER A 1 86 ? -7.195 -8.763 16.976 1.00 92.12 86 SER A C 1
ATOM 652 O O . SER A 1 86 ? -7.769 -9.727 17.484 1.00 92.12 86 SER A O 1
ATOM 654 N N . ARG A 1 87 ? -7.600 -8.192 15.833 1.00 90.00 87 ARG A N 1
ATOM 655 C CA . ARG A 1 87 ? -8.777 -8.608 15.049 1.00 90.00 87 ARG A CA 1
ATOM 656 C C . ARG A 1 87 ? -8.680 -10.058 14.565 1.00 90.00 87 ARG A C 1
ATOM 658 O O . ARG A 1 87 ? -9.552 -10.859 1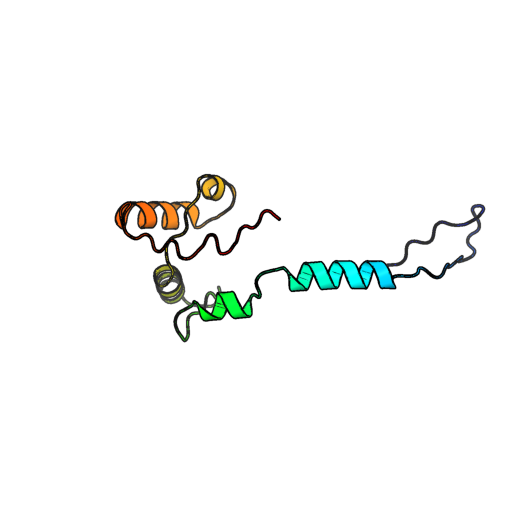4.885 1.00 90.00 87 ARG A O 1
ATOM 665 N N . SER A 1 88 ? -7.556 -10.436 13.948 1.00 87.50 88 SER A N 1
ATOM 666 C CA . SER A 1 88 ? -7.317 -11.813 13.471 1.00 87.50 88 SER A CA 1
ATOM 667 C C . SER A 1 88 ? -7.440 -12.862 14.586 1.00 87.50 88 SER A C 1
ATOM 669 O O . SER A 1 88 ? -7.816 -14.006 14.349 1.00 87.50 88 SER A O 1
ATOM 671 N N . ARG A 1 89 ? -7.089 -12.498 15.829 1.00 86.69 89 ARG A N 1
ATOM 672 C CA . ARG A 1 89 ? -7.216 -13.392 16.992 1.00 86.69 89 ARG A CA 1
ATOM 673 C C . ARG A 1 89 ? -8.649 -13.494 17.505 1.00 86.69 89 ARG A C 1
ATOM 675 O O . ARG A 1 89 ? -9.009 -14.548 18.022 1.00 86.69 89 ARG A O 1
ATOM 682 N N . ALA A 1 90 ? -9.427 -12.420 17.395 1.00 85.44 90 ALA A N 1
ATOM 683 C CA . ALA A 1 90 ? -10.816 -12.378 17.837 1.00 85.44 90 ALA A CA 1
ATOM 684 C C . ALA A 1 90 ? -11.746 -13.190 16.920 1.00 85.44 90 ALA A C 1
ATOM 686 O O . ALA A 1 90 ? -12.691 -13.803 17.407 1.00 85.44 90 ALA A O 1
ATOM 687 N N . GLU A 1 91 ? -11.453 -13.244 15.618 1.00 72.44 91 GLU A N 1
ATOM 688 C CA . GLU A 1 91 ? -12.280 -13.937 14.613 1.00 72.44 91 GLU A CA 1
ATOM 689 C C . GLU A 1 91 ? -12.087 -15.468 14.590 1.00 72.44 91 GLU A C 1
ATOM 691 O O . GLU A 1 91 ? -12.907 -16.203 14.039 1.00 72.44 91 GLU A O 1
ATOM 696 N N . GLY A 1 92 ? -11.060 -15.979 15.276 1.00 56.94 92 GLY A N 1
ATOM 697 C CA . GLY A 1 92 ? -10.804 -17.411 15.419 1.00 56.94 92 GLY A CA 1
ATOM 698 C C . GLY A 1 92 ? -10.308 -18.097 14.130 1.00 56.94 92 GLY A C 1
ATOM 699 O O . GLY A 1 92 ? -10.409 -17.569 13.029 1.00 56.94 92 GLY A O 1
ATOM 700 N N . PRO A 1 93 ? -9.753 -19.320 14.222 1.00 53.50 93 PRO A N 1
ATOM 701 C CA . PRO A 1 93 ? -9.076 -19.993 13.103 1.00 53.50 93 PRO A CA 1
ATOM 702 C C . PRO A 1 93 ? -10.005 -20.520 11.985 1.00 53.50 93 PRO A C 1
ATOM 704 O O . PRO A 1 93 ? -9.537 -21.226 11.085 1.00 53.50 93 PRO A O 1
ATOM 707 N N . TRP A 1 94 ? -11.313 -20.242 12.049 1.00 52.12 94 TRP A N 1
ATOM 708 C CA . TRP A 1 94 ? -12.338 -20.833 11.176 1.00 52.12 94 TRP A CA 1
ATOM 709 C C . TRP A 1 94 ? -13.048 -19.842 10.240 1.00 52.12 94 TRP A C 1
ATOM 711 O O . TRP A 1 94 ? -13.791 -20.297 9.376 1.00 52.12 94 TRP A O 1
ATOM 721 N N . SER A 1 95 ? -12.759 -18.535 10.291 1.00 45.44 95 SER A N 1
ATOM 722 C CA . SER A 1 95 ? -13.240 -17.543 9.306 1.00 45.44 95 SER A CA 1
ATOM 723 C C . SER A 1 95 ? -12.479 -17.597 7.967 1.00 45.44 95 SER A C 1
ATOM 725 O O . SER A 1 95 ? -12.311 -16.598 7.276 1.00 45.44 95 SER A O 1
ATOM 727 N N . ARG A 1 96 ? -12.008 -18.786 7.559 1.00 48.53 96 ARG A N 1
ATOM 728 C CA . ARG A 1 96 ? -11.280 -18.989 6.298 1.00 48.53 96 ARG A CA 1
ATOM 729 C C . ARG A 1 96 ? -12.206 -18.875 5.081 1.00 48.53 96 ARG A C 1
ATOM 731 O O . ARG A 1 96 ? -12.534 -19.871 4.447 1.00 48.53 96 ARG A O 1
ATOM 738 N N . SER A 1 97 ? -12.498 -17.652 4.675 1.00 44.09 97 SER A N 1
ATOM 739 C CA . SER A 1 97 ? -12.101 -17.206 3.342 1.00 44.09 97 SER A CA 1
ATOM 740 C C . SER A 1 97 ? -10.644 -16.735 3.460 1.00 44.09 97 SER A C 1
ATOM 742 O O . SER A 1 97 ? -10.362 -15.557 3.562 1.00 44.09 97 SER A O 1
ATOM 744 N N . ALA A 1 98 ? -9.600 -17.565 3.453 1.00 42.91 98 ALA A N 1
ATOM 745 C CA . ALA A 1 98 ? -9.133 -18.339 2.293 1.00 42.91 98 ALA A CA 1
ATOM 746 C C . ALA A 1 98 ? -9.535 -17.803 0.895 1.00 42.91 98 ALA A C 1
ATOM 748 O O . ALA A 1 98 ? -9.424 -18.524 -0.092 1.00 42.91 98 ALA A O 1
ATOM 749 N N . GLY A 1 99 ? -9.941 -16.537 0.786 1.00 36.97 99 GLY A N 1
ATOM 750 C CA . GLY A 1 99 ? -10.040 -15.795 -0.457 1.00 36.97 99 GLY A CA 1
ATOM 751 C C . GLY A 1 99 ? -8.737 -15.043 -0.663 1.00 36.97 99 GLY A C 1
ATOM 752 O O . GLY A 1 99 ? -8.728 -13.825 -0.620 1.00 36.97 99 GLY A O 1
ATOM 753 N N . ALA A 1 100 ? -7.656 -15.805 -0.875 1.00 38.47 100 ALA A N 1
ATOM 754 C CA . ALA A 1 100 ? -6.355 -15.341 -1.348 1.00 38.47 100 ALA A CA 1
ATOM 755 C C . ALA A 1 100 ? -5.497 -14.602 -0.282 1.00 38.47 100 ALA A C 1
ATOM 757 O O . ALA A 1 100 ? -5.874 -13.609 0.306 1.00 38.47 100 ALA A O 1
ATOM 758 N N . CYS A 1 101 ? -4.238 -14.945 -0.013 1.00 39.06 101 CYS A N 1
ATOM 759 C CA . CYS A 1 101 ? -3.171 -15.095 -1.005 1.00 39.06 101 CYS A CA 1
ATOM 760 C C . CYS A 1 101 ? -3.261 -14.101 -2.196 1.00 39.06 101 CYS A C 1
ATOM 762 O O . CYS A 1 101 ? -2.630 -14.333 -3.218 1.00 39.06 101 CYS A O 1
ATOM 764 N N . ALA A 1 102 ? -4.063 -13.022 -2.117 1.00 42.22 102 ALA A N 1
ATOM 765 C CA . ALA A 1 102 ? -4.370 -12.149 -3.266 1.00 42.22 102 ALA A CA 1
ATOM 766 C C . ALA A 1 102 ? -3.259 -11.146 -3.542 1.00 42.22 102 ALA A C 1
ATOM 768 O O . ALA A 1 102 ? -3.232 -10.513 -4.596 1.00 42.22 102 ALA A O 1
ATOM 769 N N . VAL A 1 103 ? -2.322 -11.017 -2.609 1.00 42.75 103 VAL A N 1
ATOM 770 C CA . VAL A 1 103 ? -1.142 -10.204 -2.818 1.00 42.75 103 VAL A CA 1
ATOM 771 C C . VAL A 1 103 ? 0.058 -10.908 -2.206 1.00 42.75 103 VAL A C 1
ATOM 773 O O . VAL A 1 103 ? 0.561 -10.558 -1.143 1.00 42.75 103 VAL A O 1
ATOM 776 N N . SER A 1 104 ? 0.532 -11.939 -2.909 1.00 40.94 104 SER A N 1
ATOM 777 C CA . SER A 1 104 ? 1.942 -12.303 -2.849 1.00 40.94 104 SER A CA 1
ATOM 778 C C . SER A 1 104 ? 2.761 -11.103 -3.356 1.00 40.94 104 SER A C 1
ATOM 780 O O . SER A 1 104 ? 3.155 -11.053 -4.520 1.00 40.94 104 SER A O 1
ATOM 782 N N . TRP A 1 105 ? 3.018 -10.110 -2.502 1.00 41.88 105 TRP A N 1
ATOM 783 C CA . TRP A 1 105 ? 4.047 -9.084 -2.723 1.00 41.88 105 TRP A CA 1
ATOM 784 C C . TRP A 1 105 ? 5.441 -9.708 -2.531 1.00 41.88 105 TRP A C 1
ATOM 786 O O . TRP A 1 105 ? 6.237 -9.281 -1.703 1.00 41.88 105 TRP A O 1
ATOM 796 N N . ALA A 1 106 ? 5.707 -10.787 -3.260 1.00 36.59 106 ALA A N 1
ATOM 797 C CA . ALA A 1 106 ? 6.990 -11.466 -3.345 1.00 36.59 106 ALA A CA 1
ATOM 798 C C . ALA A 1 106 ? 7.013 -12.235 -4.674 1.00 36.59 106 ALA A C 1
ATOM 800 O O . ALA A 1 106 ? 6.800 -13.447 -4.719 1.00 36.59 106 ALA A O 1
ATOM 801 N N . GLY A 1 107 ? 7.193 -11.496 -5.768 1.00 36.94 107 GLY A N 1
ATOM 802 C CA . GLY A 1 107 ? 7.323 -12.021 -7.126 1.00 36.94 107 GLY A CA 1
ATOM 803 C C . GLY A 1 107 ? 7.788 -10.953 -8.095 1.00 36.94 107 GLY A C 1
ATOM 804 O O . GLY A 1 107 ? 6.975 -10.050 -8.382 1.00 36.94 107 GLY A O 1
#